Protein AF-A0A1F3KEZ5-F1 (afdb_monomer)

Foldseek 3Di:
DDPPPDPPPDPPPPPPPPLADPVLVVQLVVLVVQLVVLVVQQPDDDDPDPVDGTCCNVDCSNPPVSVVSNVVSVVSNVCSSPDDDPPPD

Mean predicted aligned error: 11.4 Å

Nearest PDB structures (foldseek):
  7m76-assembly1_L  TM=3.621E-01  e=7.590E+00  Thermosynechococcus vestitus BP-1

Radius of gyration: 25.39 Å; Cα contacts (8 Å, |Δi|>4): 60; chains: 1; bounding box: 50×38×79 Å

Structure (mmCIF, N/CA/C/O backbone):
data_AF-A0A1F3KEZ5-F1
#
_entry.id   AF-A0A1F3KEZ5-F1
#
loop_
_atom_site.group_PDB
_atom_site.id
_atom_site.type_symbol
_atom_site.label_atom_id
_atom_site.label_alt_id
_atom_site.label_comp_id
_atom_site.label_asym_id
_atom_site.label_entity_id
_atom_site.label_seq_id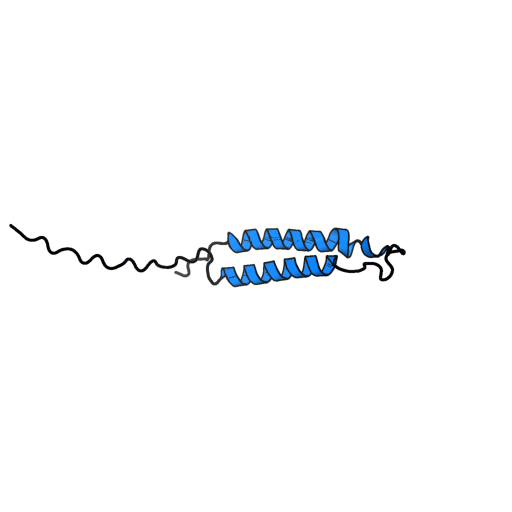
_atom_site.pdbx_PDB_ins_code
_atom_site.Cartn_x
_atom_site.Cartn_y
_atom_site.Cartn_z
_atom_site.occupancy
_atom_site.B_iso_or_equiv
_atom_site.auth_seq_id
_atom_site.auth_comp_id
_atom_site.auth_asym_id
_atom_site.auth_atom_id
_atom_site.pdbx_PDB_model_num
ATOM 1 N N . MET A 1 1 ? -32.336 -29.977 54.714 1.00 49.75 1 MET A N 1
ATOM 2 C CA . MET A 1 1 ? -31.857 -30.485 53.408 1.00 49.75 1 MET A CA 1
ATOM 3 C C . MET A 1 1 ? -32.524 -29.626 52.358 1.00 49.75 1 MET A C 1
ATOM 5 O O . MET A 1 1 ? -33.531 -30.007 51.781 1.00 49.75 1 MET A O 1
ATOM 9 N N . ASP A 1 2 ? -32.004 -28.415 52.203 1.00 53.62 2 ASP A N 1
ATOM 10 C CA . ASP A 1 2 ? -32.535 -27.428 51.276 1.00 53.62 2 ASP A CA 1
ATOM 11 C C . ASP A 1 2 ? -31.808 -27.627 49.958 1.00 53.62 2 ASP A C 1
ATOM 13 O O . ASP A 1 2 ? -30.646 -27.250 49.798 1.00 53.62 2 AS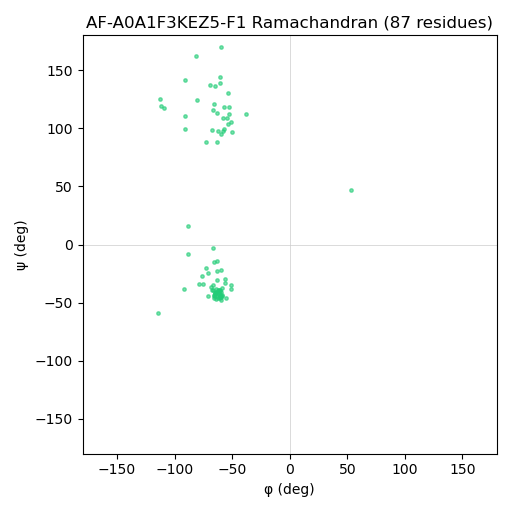P A O 1
ATOM 17 N N . LEU A 1 3 ? -32.487 -28.329 49.052 1.00 60.03 3 LEU A N 1
ATOM 18 C CA . LEU A 1 3 ? -32.063 -28.518 47.675 1.00 60.03 3 LEU A CA 1
ATOM 19 C C . LEU A 1 3 ? -31.966 -27.133 47.035 1.00 60.03 3 LEU A C 1
ATOM 21 O O . LEU A 1 3 ? -32.952 -26.539 46.594 1.00 60.03 3 LEU A O 1
ATOM 25 N N . LYS A 1 4 ? -30.746 -26.599 47.061 1.00 56.97 4 LYS A N 1
ATOM 26 C CA . LYS A 1 4 ? -30.319 -25.420 46.328 1.00 56.97 4 LYS A CA 1
ATOM 27 C C . LYS A 1 4 ? -30.601 -25.706 44.862 1.00 56.97 4 LYS A C 1
ATOM 29 O O . LYS A 1 4 ? -29.841 -26.428 44.238 1.00 56.97 4 LYS A O 1
ATOM 34 N N . LYS A 1 5 ? -31.730 -25.177 44.375 1.00 56.16 5 LYS A N 1
ATOM 35 C CA . LYS A 1 5 ? -32.126 -25.164 42.966 1.00 56.16 5 LYS A CA 1
ATOM 36 C C . LYS A 1 5 ? -30.887 -24.916 42.128 1.00 56.16 5 LYS A C 1
ATOM 38 O O . LYS A 1 5 ? -30.287 -23.842 42.214 1.00 56.16 5 LYS A O 1
ATOM 43 N N . ASP A 1 6 ? -30.515 -25.940 41.379 1.00 55.38 6 ASP A N 1
ATOM 44 C CA . ASP A 1 6 ? -29.388 -25.918 40.477 1.00 55.38 6 ASP A CA 1
ATOM 45 C C . ASP A 1 6 ? -29.643 -24.779 39.501 1.00 55.38 6 ASP A C 1
ATOM 47 O O . ASP A 1 6 ? -30.591 -24.793 38.713 1.00 55.38 6 ASP A O 1
ATOM 51 N N . ALA A 1 7 ? -28.852 -23.722 39.662 1.00 61.81 7 ALA A N 1
ATOM 52 C CA . ALA A 1 7 ? -28.857 -22.586 38.775 1.00 61.81 7 ALA A CA 1
ATOM 53 C C . ALA A 1 7 ? -28.632 -23.129 37.364 1.00 61.81 7 ALA A C 1
ATOM 55 O O . ALA A 1 7 ? -27.541 -23.604 37.045 1.00 61.81 7 ALA A O 1
ATOM 56 N N . VAL A 1 8 ? -29.685 -23.093 36.546 1.00 62.09 8 VAL A N 1
ATOM 57 C CA . VAL A 1 8 ? -29.605 -23.322 35.108 1.00 62.09 8 VAL A CA 1
ATOM 58 C C . VAL A 1 8 ? -28.627 -22.281 34.588 1.00 62.09 8 VAL A C 1
ATOM 60 O O . VAL A 1 8 ? -28.955 -21.103 34.449 1.00 62.09 8 VAL A O 1
ATOM 63 N N . ARG A 1 9 ? -27.380 -22.709 34.411 1.00 62.97 9 ARG A N 1
ATOM 64 C CA . ARG A 1 9 ? -26.302 -21.909 33.857 1.00 62.97 9 ARG A CA 1
ATOM 65 C C . ARG A 1 9 ? -26.693 -21.694 32.400 1.00 62.97 9 ARG A C 1
ATOM 67 O O . ARG A 1 9 ? -26.592 -22.619 31.598 1.00 62.97 9 ARG A O 1
ATOM 74 N N . GLN A 1 10 ? -27.271 -20.529 32.101 1.00 64.94 10 GLN A N 1
ATOM 75 C CA . GLN A 1 10 ? -27.534 -20.137 30.720 1.00 64.94 10 GLN A CA 1
ATOM 76 C C . GLN A 1 10 ? -26.197 -20.252 29.982 1.00 64.94 10 GLN A C 1
ATOM 78 O O . GLN A 1 10 ? -25.189 -19.810 30.541 1.00 64.94 10 GLN A O 1
ATOM 83 N N . PRO A 1 11 ? -26.143 -20.918 28.815 1.00 58.59 11 PRO A N 1
ATOM 84 C CA . PRO A 1 11 ? -24.925 -20.914 28.028 1.00 58.59 11 PRO A CA 1
ATOM 85 C C . PRO A 1 11 ? -24.616 -19.446 27.762 1.00 58.59 11 PRO A C 1
ATOM 87 O O . PRO A 1 11 ? -25.463 -18.751 27.200 1.00 58.59 11 PRO A O 1
ATOM 90 N N . ASP A 1 12 ? -23.467 -18.971 28.247 1.00 62.84 12 ASP A N 1
ATOM 91 C CA . ASP A 1 12 ? -22.929 -17.680 27.846 1.00 62.84 12 ASP A CA 1
ATOM 92 C C . ASP A 1 12 ? -22.942 -17.710 26.319 1.00 62.84 12 ASP A C 1
ATOM 94 O O . ASP A 1 12 ? -22.205 -18.470 25.688 1.00 62.84 12 ASP A O 1
ATOM 98 N N . THR A 1 13 ? -23.887 -16.993 25.710 1.00 61.53 13 THR A N 1
ATOM 99 C CA . THR A 1 13 ? -23.824 -16.700 24.290 1.00 61.53 13 THR A CA 1
ATOM 100 C C . THR A 1 13 ? -22.558 -15.892 24.162 1.00 61.53 13 THR A C 1
ATOM 102 O O . THR A 1 13 ? -22.560 -14.716 24.520 1.00 61.53 13 THR A O 1
ATOM 105 N N . ASP A 1 14 ? -21.475 -16.564 23.775 1.00 59.47 14 ASP A N 1
ATOM 106 C CA . ASP A 1 14 ? -20.208 -15.949 23.436 1.00 59.47 14 ASP A CA 1
ATOM 107 C C . ASP A 1 14 ? -20.532 -14.842 22.439 1.00 59.47 14 ASP A C 1
ATOM 109 O O . ASP A 1 14 ? -20.736 -15.089 21.247 1.00 59.47 14 ASP A O 1
ATOM 113 N N . ASP A 1 15 ? -20.660 -13.615 22.946 1.00 63.56 15 ASP A N 1
ATOM 114 C CA . ASP A 1 15 ? -20.672 -12.422 22.131 1.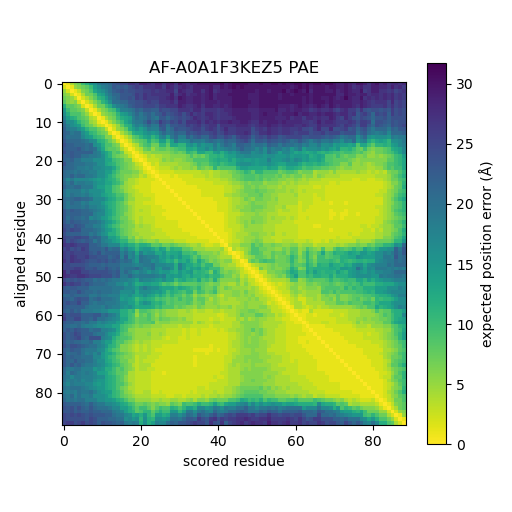00 63.56 15 ASP A CA 1
ATOM 115 C C . ASP A 1 15 ? -19.393 -12.537 21.321 1.00 63.56 15 ASP A C 1
ATOM 117 O O . ASP A 1 15 ? -18.298 -12.377 21.867 1.00 63.56 15 ASP A O 1
ATOM 121 N N . ILE A 1 16 ? -19.512 -12.901 20.043 1.00 65.50 16 ILE A N 1
ATOM 122 C CA . ILE A 1 16 ? -18.384 -12.943 19.123 1.00 65.50 16 ILE A CA 1
ATOM 123 C C . ILE A 1 16 ? -17.907 -11.496 19.035 1.00 65.50 16 ILE A C 1
ATOM 125 O O . ILE A 1 16 ? -18.384 -10.696 18.227 1.00 65.50 16 ILE A O 1
ATOM 129 N N . ARG A 1 17 ? -17.004 -11.123 19.944 1.00 66.88 17 ARG A N 1
ATOM 130 C CA . ARG A 1 17 ? -16.382 -9.811 19.991 1.00 66.88 17 ARG A CA 1
ATOM 131 C C . ARG A 1 17 ? -15.423 -9.792 18.824 1.00 66.88 17 ARG A C 1
ATOM 133 O O . ARG A 1 17 ? -14.270 -10.197 18.938 1.00 66.88 17 ARG A O 1
ATOM 140 N N . PHE A 1 18 ? -15.937 -9.381 17.670 1.00 70.06 18 PHE A N 1
ATOM 141 C CA . PHE A 1 18 ? -15.117 -9.149 16.497 1.00 70.06 18 PHE A CA 1
ATOM 142 C C . PHE A 1 18 ? -13.980 -8.210 16.897 1.00 70.06 18 PHE A C 1
ATOM 144 O O . PHE A 1 18 ? -14.215 -7.074 17.305 1.00 70.06 18 PHE A O 1
ATOM 151 N N . ALA A 1 19 ? -12.745 -8.703 16.780 1.00 74.19 19 ALA A N 1
ATOM 152 C CA . ALA A 1 19 ? -11.548 -7.927 17.091 1.00 74.19 19 ALA A CA 1
ATOM 153 C C . ALA A 1 19 ? -11.440 -6.665 16.215 1.00 74.19 19 ALA A C 1
ATOM 155 O O . ALA A 1 19 ? -10.779 -5.701 16.591 1.00 74.19 19 ALA A O 1
ATOM 156 N N . ILE A 1 20 ? -12.116 -6.672 15.061 1.00 77.56 20 ILE A N 1
ATOM 157 C CA . ILE A 1 20 ? -12.144 -5.576 14.101 1.00 77.56 20 ILE A CA 1
ATOM 158 C C . ILE A 1 20 ? -13.555 -4.970 14.074 1.00 77.56 20 ILE A C 1
ATOM 160 O O . ILE A 1 20 ? -14.517 -5.655 13.710 1.00 77.56 20 ILE A O 1
ATOM 164 N N . PRO A 1 21 ? -13.700 -3.678 14.402 1.00 77.56 21 PRO A N 1
ATOM 165 C CA . PRO A 1 21 ? -14.964 -2.967 14.263 1.00 77.56 21 PRO A CA 1
ATOM 166 C C . PRO A 1 21 ? -15.425 -2.944 12.802 1.00 77.56 21 PRO A C 1
ATOM 168 O O . PRO A 1 21 ? -14.620 -2.755 11.888 1.00 77.56 21 PRO A O 1
ATOM 171 N N . ARG A 1 22 ? -16.739 -3.037 12.562 1.00 78.19 22 ARG A N 1
ATOM 172 C CA . ARG A 1 22 ? -17.310 -2.984 11.197 1.00 78.19 22 ARG A CA 1
ATOM 173 C C . ARG A 1 22 ? -16.925 -1.719 10.425 1.00 78.19 22 ARG A C 1
ATOM 175 O O . ARG A 1 22 ? -16.828 -1.739 9.202 1.00 78.19 22 ARG A O 1
ATOM 182 N N . GLU A 1 23 ? -16.707 -0.621 11.137 1.00 80.38 23 GLU A N 1
ATOM 183 C CA . GLU A 1 23 ? -16.296 0.667 10.574 1.00 80.38 23 GLU A CA 1
ATOM 184 C C . GLU A 1 23 ? -14.865 0.620 10.024 1.00 80.38 23 GLU A C 1
ATOM 186 O O . GLU A 1 23 ? -14.585 1.183 8.966 1.00 80.38 23 GLU A O 1
ATOM 191 N N . ASN A 1 24 ? -13.981 -0.119 10.694 1.00 85.00 24 ASN A N 1
ATOM 192 C CA . ASN A 1 24 ? -12.574 -0.256 10.333 1.00 85.00 24 ASN A CA 1
ATOM 193 C C . ASN A 1 24 ? -12.343 -1.182 9.146 1.00 85.00 24 ASN A C 1
ATOM 195 O O . ASN A 1 24 ? -11.396 -0.985 8.388 1.00 85.00 24 ASN A O 1
ATOM 199 N N . TYR A 1 25 ? -13.244 -2.140 8.939 1.00 88.50 25 TYR A N 1
ATOM 200 C CA . TYR A 1 25 ? -13.166 -3.076 7.823 1.00 88.50 25 TYR A CA 1
ATOM 201 C C . TYR A 1 25 ? -13.112 -2.375 6.455 1.00 88.50 25 TYR A C 1
ATOM 203 O O . TYR A 1 25 ? -12.416 -2.827 5.550 1.00 88.50 25 TYR A O 1
ATOM 211 N N . LYS A 1 26 ? -13.776 -1.218 6.311 1.00 89.81 26 LYS A N 1
ATOM 212 C CA . LYS A 1 26 ? -13.708 -0.413 5.080 1.00 89.81 26 LYS A CA 1
ATOM 213 C C . LYS A 1 26 ? -12.304 0.135 4.820 1.00 89.81 26 LYS A C 1
ATOM 215 O O . LYS A 1 26 ? -11.857 0.116 3.680 1.00 89.81 26 LYS A O 1
ATOM 220 N N . PHE A 1 27 ? -11.618 0.612 5.861 1.00 91.62 27 PHE A N 1
ATOM 221 C CA . PHE A 1 27 ? -10.250 1.118 5.731 1.00 91.62 27 PHE A CA 1
ATOM 222 C C . PHE A 1 27 ? -9.278 -0.011 5.381 1.00 91.62 27 PHE A C 1
ATOM 224 O O . PHE A 1 27 ? -8.450 0.177 4.501 1.00 91.62 27 PHE A O 1
ATOM 231 N N . ILE A 1 28 ? -9.453 -1.195 5.970 1.00 92.50 28 ILE A N 1
ATOM 232 C CA . ILE A 1 28 ? -8.667 -2.391 5.628 1.00 92.50 28 ILE A CA 1
ATO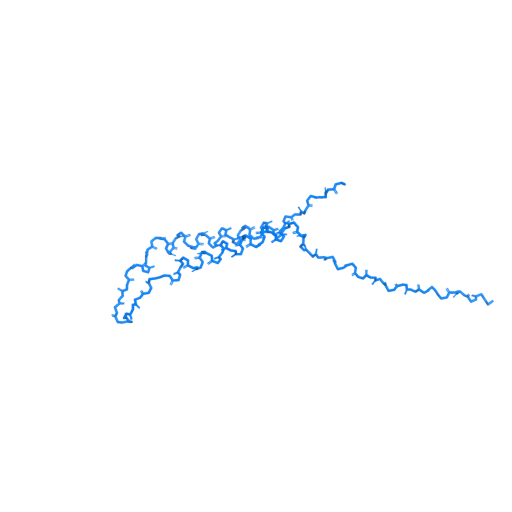M 233 C C . ILE A 1 28 ? -8.874 -2.783 4.156 1.00 92.50 28 ILE A C 1
ATOM 235 O O . ILE A 1 28 ? -7.929 -3.004 3.417 1.00 92.50 28 ILE A O 1
ATOM 239 N N . ILE A 1 29 ? -10.104 -2.805 3.637 1.00 94.44 29 ILE A N 1
ATOM 240 C CA . ILE A 1 29 ? -10.292 -3.125 2.206 1.00 94.44 29 ILE A CA 1
ATOM 241 C C . ILE A 1 29 ? -9.547 -2.128 1.304 1.00 94.44 29 ILE A C 1
ATOM 243 O O . ILE A 1 29 ? -8.932 -2.521 0.312 1.00 94.44 29 ILE A O 1
ATOM 247 N N . ILE A 1 30 ? -9.585 -0.840 1.649 1.00 94.50 30 ILE A N 1
ATOM 248 C CA . ILE A 1 30 ? -8.896 0.204 0.884 1.00 94.50 30 ILE A CA 1
ATOM 249 C C . ILE A 1 30 ? -7.374 0.009 0.935 1.00 94.50 30 ILE A C 1
ATOM 251 O O . ILE A 1 30 ? -6.716 0.136 -0.099 1.00 94.50 30 ILE A O 1
ATOM 255 N N . GLY A 1 31 ? -6.814 -0.317 2.102 1.00 94.31 31 GLY A N 1
ATOM 256 C CA . GLY A 1 31 ? -5.380 -0.561 2.258 1.00 94.31 31 GLY A CA 1
ATOM 257 C C . GLY A 1 31 ? -4.910 -1.783 1.471 1.00 94.31 31 GLY A C 1
ATOM 258 O O . GLY A 1 31 ? -3.943 -1.686 0.713 1.00 94.31 31 GLY A O 1
ATOM 259 N N . VAL A 1 32 ? -5.654 -2.889 1.530 1.00 96.00 32 VAL A N 1
ATOM 260 C CA . VAL A 1 32 ? -5.383 -4.097 0.740 1.00 96.00 32 VAL A CA 1
ATOM 261 C C . VAL A 1 32 ? -5.401 -3.796 -0.759 1.00 96.00 32 VAL A C 1
ATOM 263 O O . VAL A 1 32 ? -4.500 -4.232 -1.476 1.00 96.00 32 VAL A O 1
ATOM 266 N N . ILE A 1 33 ? -6.377 -3.021 -1.248 1.00 96.69 33 ILE A N 1
ATOM 267 C CA . ILE A 1 33 ? -6.425 -2.613 -2.661 1.00 96.69 33 ILE A CA 1
ATOM 268 C C . ILE A 1 33 ? -5.195 -1.770 -3.021 1.00 96.69 33 ILE A C 1
ATOM 270 O O . ILE A 1 33 ? -4.592 -1.997 -4.068 1.00 96.69 33 ILE A O 1
ATOM 274 N N . ALA A 1 34 ? -4.782 -0.832 -2.164 1.00 95.50 34 ALA A N 1
ATOM 275 C CA . ALA A 1 34 ? -3.588 -0.022 -2.404 1.00 95.50 34 ALA A CA 1
ATOM 276 C C . ALA A 1 34 ? -2.310 -0.879 -2.486 1.00 95.50 34 ALA A C 1
ATOM 278 O O . ALA A 1 34 ? -1.488 -0.678 -3.382 1.00 95.50 34 ALA A O 1
ATOM 279 N N . ILE A 1 35 ? -2.170 -1.875 -1.605 1.00 95.94 35 ILE A N 1
ATOM 280 C CA . ILE A 1 35 ? -1.054 -2.829 -1.632 1.00 95.94 35 ILE A CA 1
ATOM 281 C C . ILE A 1 35 ? -1.086 -3.660 -2.920 1.00 95.94 35 ILE A C 1
ATOM 283 O O . ILE A 1 35 ? -0.066 -3.787 -3.598 1.00 95.94 35 ILE A O 1
ATOM 287 N N . ALA A 1 36 ? -2.256 -4.184 -3.294 1.00 96.19 36 ALA A N 1
ATOM 288 C CA . ALA A 1 36 ? -2.429 -4.950 -4.524 1.00 96.19 36 ALA A CA 1
ATOM 289 C C . ALA A 1 36 ? -2.047 -4.124 -5.761 1.00 96.19 36 ALA A C 1
ATOM 291 O O . ALA A 1 36 ? -1.312 -4.608 -6.619 1.00 96.19 36 ALA A O 1
ATOM 292 N N . LEU A 1 37 ? -2.463 -2.855 -5.826 1.00 94.25 37 LEU A N 1
ATOM 293 C CA . LEU A 1 37 ? -2.069 -1.934 -6.896 1.00 94.25 37 LEU A CA 1
ATOM 294 C C . LEU A 1 37 ? -0.552 -1.709 -6.936 1.00 94.25 37 LEU A C 1
ATOM 296 O O . LEU A 1 37 ? 0.030 -1.666 -8.019 1.00 94.25 37 LEU A O 1
ATOM 300 N N . GLY A 1 38 ? 0.102 -1.613 -5.776 1.00 92.94 38 GLY A N 1
ATOM 301 C CA . GLY A 1 38 ? 1.558 -1.534 -5.685 1.00 92.94 38 GLY A CA 1
ATOM 302 C C . GLY A 1 38 ? 2.254 -2.761 -6.278 1.00 92.94 38 GLY A C 1
ATOM 303 O O . GLY A 1 38 ? 3.175 -2.611 -7.079 1.00 92.94 38 GLY A O 1
ATOM 304 N N . PHE A 1 39 ? 1.775 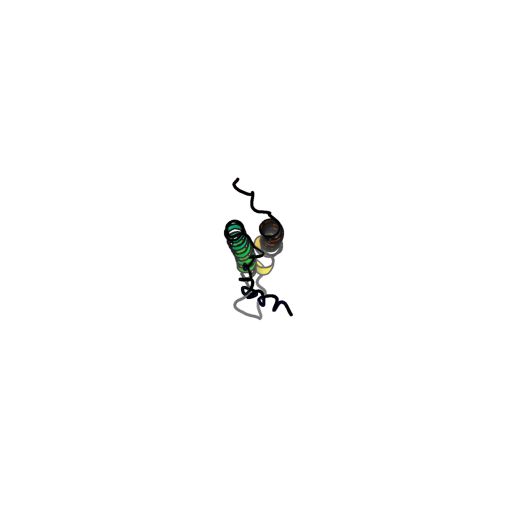-3.969 -5.979 1.00 93.06 39 PHE A N 1
ATOM 305 C CA . PHE A 1 39 ? 2.311 -5.193 -6.585 1.00 93.06 39 PHE A CA 1
ATOM 306 C C . PHE A 1 39 ? 2.023 -5.293 -8.088 1.00 93.06 39 PHE A C 1
ATOM 308 O O . PHE A 1 39 ? 2.905 -5.677 -8.856 1.00 93.06 39 PHE A O 1
ATOM 315 N N . VAL A 1 40 ? 0.833 -4.887 -8.537 1.00 92.12 40 VAL A N 1
ATOM 316 C CA . VAL A 1 40 ? 0.492 -4.839 -9.970 1.00 92.12 40 VAL A CA 1
ATOM 317 C C . VAL A 1 40 ? 1.420 -3.884 -10.723 1.00 92.12 40 VAL A C 1
ATOM 319 O O . VAL A 1 40 ? 1.879 -4.205 -11.817 1.00 92.12 40 VAL A O 1
ATOM 322 N N . LEU A 1 41 ? 1.763 -2.737 -10.130 1.00 89.38 41 LEU A N 1
ATOM 323 C CA . LEU A 1 41 ? 2.728 -1.804 -10.714 1.00 89.38 41 LEU A CA 1
ATOM 324 C C . LEU A 1 41 ? 4.134 -2.416 -10.856 1.00 89.38 41 LEU A C 1
ATOM 326 O O . LEU A 1 41 ? 4.835 -2.049 -11.801 1.00 89.38 41 LEU A O 1
ATOM 330 N N . MET A 1 42 ? 4.536 -3.341 -9.973 1.00 88.56 42 MET A N 1
ATOM 331 C CA . MET A 1 42 ? 5.825 -4.050 -10.057 1.00 88.56 42 MET A CA 1
ATOM 332 C C . MET A 1 42 ? 5.852 -5.135 -11.134 1.00 88.56 42 MET A C 1
ATOM 334 O O . MET A 1 42 ? 6.892 -5.326 -11.752 1.00 88.56 42 MET A O 1
ATOM 338 N N . ALA A 1 43 ? 4.732 -5.821 -11.380 1.00 83.31 43 ALA A N 1
ATOM 339 C CA . ALA A 1 43 ? 4.656 -6.998 -12.256 1.00 83.31 43 ALA A CA 1
ATOM 340 C C . ALA A 1 43 ? 4.928 -6.721 -13.754 1.00 83.31 43 ALA A C 1
ATOM 342 O O . ALA A 1 43 ? 4.924 -7.639 -14.569 1.00 83.31 43 ALA A O 1
ATOM 343 N N . GLY A 1 44 ? 5.139 -5.462 -14.144 1.00 79.06 44 GLY A N 1
ATOM 344 C CA . GLY A 1 44 ? 5.341 -5.074 -15.536 1.00 79.06 44 GLY A CA 1
ATOM 345 C C . GLY A 1 44 ? 6.762 -5.278 -16.071 1.00 79.06 44 GLY A C 1
ATOM 346 O O . GLY A 1 44 ? 7.738 -5.309 -15.323 1.00 79.06 44 GLY A O 1
ATOM 347 N N . GLY A 1 45 ? 6.838 -5.283 -17.410 1.00 74.12 45 GLY A N 1
ATOM 348 C CA . GLY A 1 45 ? 8.015 -5.157 -18.284 1.00 74.12 45 GLY A CA 1
ATOM 349 C C . GLY A 1 45 ? 9.156 -6.118 -18.027 1.00 74.12 45 GLY A C 1
ATOM 350 O O . GLY A 1 45 ? 10.309 -5.706 -18.047 1.00 74.12 45 GLY A O 1
ATOM 351 N N . GLY A 1 46 ? 8.801 -7.392 -17.882 1.00 73.94 46 GLY A N 1
ATOM 352 C CA . GLY A 1 46 ? 9.660 -8.465 -18.363 1.00 73.94 46 GLY A CA 1
ATOM 353 C C . GLY A 1 46 ? 9.906 -8.358 -19.875 1.00 73.94 46 GLY A C 1
ATOM 354 O O . GLY A 1 46 ? 9.301 -7.539 -20.572 1.00 73.94 46 GLY A O 1
ATOM 355 N N . SER A 1 47 ? 10.843 -9.161 -20.365 1.00 74.75 47 SER A N 1
ATOM 356 C CA . SER A 1 47 ? 11.087 -9.331 -21.797 1.00 74.75 47 SER A CA 1
ATOM 357 C C . SER A 1 47 ? 10.242 -10.486 -22.331 1.00 74.75 47 SER A C 1
ATOM 359 O O . SER A 1 47 ? 10.120 -11.503 -21.648 1.00 74.75 47 SER A O 1
ATOM 361 N N . ASP A 1 48 ? 9.702 -10.345 -23.541 1.00 78.69 48 ASP A N 1
ATOM 362 C CA . ASP A 1 48 ? 9.009 -11.436 -24.241 1.00 78.69 48 ASP A CA 1
ATOM 363 C C . ASP A 1 48 ? 9.991 -12.524 -24.717 1.00 78.69 48 ASP A C 1
ATOM 365 O O . ASP A 1 48 ? 9.611 -13.685 -24.863 1.00 78.69 48 ASP A O 1
ATOM 369 N N . ASP A 1 49 ? 11.266 -12.162 -24.915 1.00 83.88 49 ASP A N 1
ATOM 370 C CA . ASP A 1 49 ? 12.356 -13.090 -25.222 1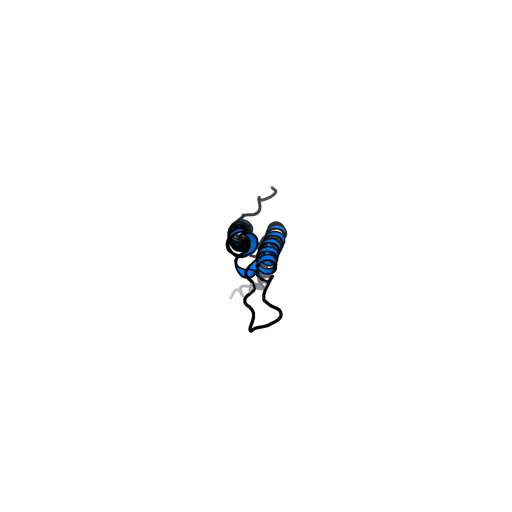.00 83.88 49 ASP A CA 1
ATOM 371 C C . ASP A 1 49 ? 13.300 -13.204 -24.009 1.00 83.88 49 ASP A C 1
ATOM 373 O O . ASP A 1 49 ? 13.929 -12.207 -23.632 1.00 83.88 49 ASP A O 1
ATOM 377 N N . PRO A 1 50 ? 13.445 -14.393 -23.392 1.00 79.44 50 PRO A N 1
ATOM 378 C CA . PRO A 1 50 ? 14.312 -14.597 -22.231 1.00 79.44 50 PRO A CA 1
ATOM 379 C C . PRO A 1 50 ? 15.804 -14.358 -22.518 1.00 79.44 50 PRO A C 1
ATOM 381 O O . PRO A 1 50 ? 16.582 -14.218 -21.576 1.00 79.44 50 PRO A O 1
ATOM 384 N N . ASN A 1 51 ? 16.216 -14.290 -23.789 1.00 85.06 51 ASN A N 1
ATOM 385 C CA . ASN A 1 51 ? 17.595 -13.993 -24.187 1.00 85.06 51 ASN A CA 1
ATOM 386 C C . ASN A 1 51 ? 17.865 -12.488 -24.344 1.00 85.06 51 ASN A C 1
ATOM 388 O O . ASN A 1 51 ? 19.015 -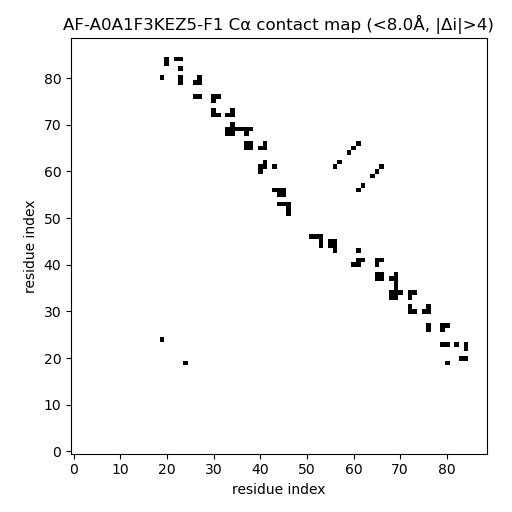12.084 -24.523 1.00 85.06 51 ASN A O 1
ATOM 392 N N . VAL A 1 52 ? 16.825 -11.651 -24.279 1.00 80.88 52 VAL A N 1
ATOM 393 C CA . VAL A 1 52 ? 16.924 -10.196 -24.414 1.00 80.88 52 VAL A CA 1
ATOM 394 C C . VAL A 1 52 ? 16.573 -9.548 -23.081 1.00 80.88 52 VAL A C 1
ATOM 396 O O . VAL A 1 52 ? 15.516 -9.786 -22.506 1.00 80.88 52 VAL A O 1
ATOM 399 N N . PHE A 1 53 ? 17.465 -8.706 -22.568 1.00 79.56 53 PHE A N 1
ATOM 400 C CA . PHE A 1 53 ? 17.203 -7.954 -21.347 1.00 79.56 53 PHE A CA 1
ATOM 401 C C . PHE A 1 53 ? 16.343 -6.716 -21.650 1.00 79.56 53 PHE A C 1
ATOM 403 O O . PHE A 1 53 ? 16.743 -5.877 -22.457 1.00 79.56 53 PHE A O 1
ATOM 410 N N . ASN A 1 54 ? 15.192 -6.571 -20.980 1.00 78.19 54 ASN A N 1
ATOM 411 C CA . ASN A 1 54 ? 14.351 -5.375 -21.088 1.00 78.19 54 ASN A CA 1
ATOM 412 C C . ASN A 1 54 ? 14.739 -4.337 -20.008 1.00 78.19 54 ASN A C 1
ATOM 414 O O . ASN A 1 54 ? 14.466 -4.557 -18.825 1.00 78.19 54 ASN A O 1
ATOM 418 N N . PRO A 1 55 ? 15.335 -3.183 -20.367 1.00 79.81 55 PRO A N 1
ATOM 419 C CA . PRO A 1 55 ? 15.734 -2.161 -19.397 1.00 79.81 55 PRO A CA 1
ATOM 420 C C . PRO A 1 55 ? 14.557 -1.498 -18.668 1.00 79.81 55 PRO A C 1
ATOM 422 O O . PRO A 1 55 ? 14.762 -0.892 -17.616 1.00 79.81 55 PRO A O 1
ATOM 425 N N . GLU A 1 56 ? 13.319 -1.642 -19.150 1.00 79.56 56 GLU A N 1
ATOM 426 C CA . GLU A 1 56 ? 12.134 -1.114 -18.467 1.00 79.56 56 GLU A CA 1
ATOM 427 C C . GLU A 1 56 ? 11.884 -1.739 -17.088 1.00 79.56 56 GLU A C 1
ATOM 429 O O . GLU A 1 56 ? 11.239 -1.107 -16.238 1.00 79.56 56 GLU A O 1
ATOM 434 N N . VAL A 1 57 ? 12.416 -2.946 -16.837 1.00 78.94 57 VAL A N 1
ATOM 435 C CA . VAL A 1 57 ? 12.437 -3.570 -15.501 1.00 78.94 57 VAL A CA 1
ATOM 436 C C . VAL A 1 57 ? 13.015 -2.599 -14.472 1.00 78.94 57 VAL A C 1
ATOM 438 O O . VAL A 1 57 ? 12.487 -2.491 -13.366 1.00 78.94 57 VAL A O 1
ATOM 441 N N . PHE A 1 58 ? 14.039 -1.830 -14.854 1.00 82.06 58 PHE A N 1
ATOM 442 C CA . PHE A 1 58 ? 14.701 -0.875 -13.973 1.00 82.06 58 PHE A CA 1
ATOM 443 C C . PHE A 1 58 ? 14.075 0.526 -13.965 1.00 82.06 58 PHE A C 1
ATOM 445 O O . PHE A 1 58 ? 14.685 1.490 -13.499 1.00 82.06 58 PHE A O 1
ATOM 452 N N . SER A 1 59 ? 12.847 0.675 -14.461 1.00 85.50 59 SER A N 1
ATOM 453 C CA . SER A 1 59 ? 12.163 1.965 -14.402 1.00 85.50 59 SER A CA 1
ATOM 454 C C . SER A 1 59 ? 11.975 2.436 -12.954 1.00 85.50 59 SER A C 1
ATOM 456 O O . SER A 1 59 ? 11.574 1.677 -12.067 1.00 85.50 59 SER A O 1
ATOM 458 N N . PHE A 1 60 ? 12.186 3.735 -12.721 1.00 87.12 60 PHE A N 1
ATOM 459 C CA . PHE A 1 60 ? 11.970 4.379 -11.417 1.00 87.12 60 PHE A CA 1
ATOM 460 C C . PHE A 1 60 ? 10.578 4.079 -10.835 1.00 87.12 60 PHE A C 1
ATOM 462 O O . PHE A 1 60 ? 10.406 3.886 -9.630 1.00 87.12 60 PHE A O 1
ATOM 469 N N . ARG A 1 61 ? 9.568 3.966 -11.709 1.00 89.06 61 ARG A N 1
ATOM 470 C CA . ARG A 1 61 ? 8.201 3.606 -11.319 1.00 89.06 61 ARG A CA 1
ATOM 471 C C . ARG A 1 61 ? 8.129 2.247 -10.617 1.00 89.06 61 ARG A C 1
ATOM 473 O O . ARG A 1 61 ? 7.350 2.105 -9.683 1.00 89.06 61 ARG A O 1
ATOM 480 N N . ARG A 1 62 ? 8.919 1.264 -11.049 1.00 88.75 62 ARG A N 1
ATOM 481 C CA . ARG A 1 62 ? 8.867 -0.113 -10.538 1.00 88.75 62 ARG A CA 1
ATOM 482 C C . ARG A 1 62 ? 9.816 -0.359 -9.380 1.00 88.75 62 ARG A C 1
ATOM 484 O O . ARG A 1 62 ? 9.428 -1.051 -8.452 1.00 88.75 62 ARG A O 1
ATOM 491 N N . ILE A 1 63 ? 11.018 0.217 -9.406 1.00 89.88 63 ILE A N 1
ATOM 492 C CA . ILE A 1 63 ? 11.983 0.045 -8.308 1.00 89.88 63 ILE A CA 1
ATOM 493 C C . ILE A 1 63 ? 11.636 0.940 -7.116 1.00 89.88 63 ILE A C 1
ATOM 495 O O . ILE A 1 63 ? 11.872 0.565 -5.973 1.00 89.88 63 ILE A O 1
ATOM 499 N N . THR A 1 64 ? 11.096 2.137 -7.358 1.00 91.19 64 THR A N 1
ATOM 500 C CA . THR A 1 64 ? 10.932 3.142 -6.299 1.00 91.19 64 THR A CA 1
ATOM 501 C C . THR A 1 64 ? 9.470 3.421 -6.001 1.00 91.19 64 THR A C 1
ATOM 503 O O . THR A 1 64 ? 9.035 3.205 -4.874 1.00 91.19 64 THR A O 1
ATOM 506 N N . LEU A 1 65 ? 8.679 3.861 -6.987 1.00 91.94 65 LEU A N 1
ATOM 507 C CA . LEU A 1 65 ? 7.289 4.258 -6.714 1.00 91.94 65 LEU A CA 1
ATOM 508 C C . LEU A 1 65 ? 6.423 3.076 -6.266 1.00 91.94 65 LEU A C 1
ATOM 510 O O . LEU A 1 65 ? 5.662 3.211 -5.310 1.00 91.94 65 LEU A O 1
ATOM 514 N N . ALA A 1 66 ? 6.546 1.922 -6.922 1.00 93.44 66 ALA A N 1
ATOM 515 C CA . ALA A 1 66 ? 5.734 0.759 -6.591 1.00 93.44 66 ALA A CA 1
ATOM 516 C C . ALA A 1 66 ? 6.046 0.193 -5.185 1.00 93.44 66 ALA A C 1
ATOM 518 O O . ALA A 1 66 ? 5.097 0.010 -4.419 1.00 93.44 66 ALA A O 1
ATOM 519 N N . PRO A 1 67 ? 7.317 -0.001 -4.760 1.00 93.25 67 PRO A N 1
ATOM 520 C CA . PRO A 1 67 ? 7.618 -0.465 -3.404 1.00 93.25 67 PRO A CA 1
ATOM 521 C C . PRO A 1 67 ? 7.251 0.557 -2.337 1.00 93.25 67 PRO A C 1
ATOM 523 O O . PRO A 1 67 ? 6.754 0.177 -1.280 1.00 93.25 67 PRO A O 1
ATOM 526 N N . MET A 1 68 ? 7.408 1.851 -2.629 1.00 96.12 68 MET A N 1
ATOM 527 C CA . MET A 1 68 ? 6.946 2.916 -1.738 1.00 96.12 68 MET A CA 1
ATOM 528 C C . MET A 1 68 ? 5.427 2.880 -1.543 1.00 96.12 68 MET A C 1
ATOM 530 O O . MET A 1 68 ? 4.958 3.069 -0.422 1.00 96.12 68 MET A O 1
ATOM 534 N N . LEU A 1 69 ? 4.654 2.593 -2.598 1.00 95.38 69 LEU A N 1
ATOM 535 C CA . LEU A 1 69 ? 3.199 2.457 -2.504 1.00 95.38 69 LEU A CA 1
ATOM 536 C C . LEU A 1 69 ? 2.794 1.248 -1.653 1.00 95.38 69 LEU A C 1
ATOM 538 O O . LEU A 1 69 ? 1.931 1.376 -0.788 1.00 95.38 69 LEU A O 1
ATOM 542 N N . VAL A 1 70 ? 3.446 0.097 -1.851 1.00 96.31 70 VAL A N 1
ATOM 543 C CA . VAL A 1 70 ? 3.221 -1.103 -1.027 1.00 96.31 70 VAL A CA 1
ATOM 544 C C . VAL A 1 70 ? 3.552 -0.825 0.440 1.00 96.31 70 VAL A C 1
ATOM 546 O O . VAL A 1 70 ? 2.761 -1.144 1.325 1.00 96.31 70 VAL A O 1
ATOM 549 N N . PHE A 1 71 ? 4.688 -0.182 0.705 1.00 96.75 71 PHE A N 1
ATOM 550 C CA . PHE A 1 71 ? 5.112 0.168 2.058 1.00 96.75 71 PHE A CA 1
ATOM 551 C C . PHE A 1 71 ? 4.134 1.131 2.745 1.00 96.75 71 PHE A C 1
ATOM 553 O O . PHE A 1 71 ? 3.721 0.892 3.881 1.00 96.75 71 PHE A O 1
ATOM 560 N N . ALA A 1 72 ? 3.701 2.180 2.041 1.00 96.44 72 ALA A N 1
ATOM 561 C CA . ALA A 1 72 ? 2.676 3.095 2.533 1.00 96.44 72 ALA A CA 1
ATOM 562 C C . ALA A 1 72 ? 1.346 2.371 2.801 1.00 96.44 72 ALA A C 1
ATOM 564 O O . ALA A 1 72 ? 0.698 2.636 3.814 1.00 96.44 72 ALA A O 1
ATOM 565 N N . GLY A 1 73 ? 0.973 1.420 1.940 1.00 95.75 73 GLY A N 1
ATOM 566 C CA . GLY A 1 73 ? -0.189 0.556 2.127 1.00 95.75 73 GLY A CA 1
ATOM 567 C C . GLY A 1 73 ? -0.109 -0.269 3.413 1.00 95.75 73 GLY A C 1
ATOM 568 O O . GLY A 1 73 ? -1.063 -0.279 4.184 1.00 95.75 73 GLY A O 1
ATOM 569 N N . PHE A 1 74 ? 1.041 -0.881 3.712 1.00 96.62 74 PHE A N 1
ATOM 570 C CA . PHE A 1 74 ? 1.234 -1.618 4.967 1.00 96.62 74 PHE A CA 1
ATOM 571 C C . PHE A 1 74 ? 1.159 -0.723 6.208 1.00 96.62 74 PHE A C 1
ATOM 573 O O . PHE A 1 74 ? 0.532 -1.099 7.196 1.00 96.62 74 PHE A O 1
ATOM 580 N N . ILE A 1 75 ? 1.754 0.473 6.170 1.00 96.50 75 ILE A N 1
ATOM 581 C CA . ILE A 1 75 ? 1.632 1.442 7.273 1.00 96.50 75 ILE A CA 1
ATOM 582 C C . ILE A 1 75 ? 0.165 1.828 7.485 1.00 96.50 75 ILE A C 1
ATOM 584 O O . ILE A 1 75 ? -0.310 1.893 8.622 1.00 96.50 75 ILE A O 1
ATOM 588 N N . PHE A 1 76 ? -0.559 2.068 6.392 1.00 95.81 76 PHE A N 1
ATOM 589 C CA . PHE A 1 76 ? -1.973 2.404 6.437 1.00 95.81 76 PHE A CA 1
ATOM 590 C C . PHE A 1 76 ? -2.822 1.260 7.005 1.00 95.81 76 PHE A C 1
ATOM 592 O O . PHE A 1 76 ? -3.688 1.520 7.837 1.00 95.81 76 PHE A O 1
ATOM 599 N N . GLU A 1 77 ? -2.539 0.010 6.636 1.00 93.62 77 GLU A N 1
ATOM 600 C CA . GLU A 1 77 ? -3.187 -1.179 7.205 1.00 93.62 77 GLU A CA 1
ATOM 601 C C . GLU A 1 77 ? -2.973 -1.297 8.710 1.00 93.62 77 GLU A C 1
ATOM 603 O O . GLU A 1 77 ? -3.924 -1.465 9.473 1.00 93.62 77 GLU A O 1
ATOM 608 N N . ILE A 1 78 ? -1.725 -1.143 9.159 1.00 92.94 78 ILE A N 1
ATOM 609 C CA . ILE A 1 78 ? -1.387 -1.173 10.584 1.00 92.94 78 ILE A CA 1
ATOM 610 C C . ILE A 1 78 ? -2.220 -0.128 11.335 1.00 92.94 78 ILE A C 1
ATOM 612 O O . ILE A 1 78 ? -2.842 -0.434 12.354 1.00 92.94 78 ILE A O 1
ATOM 616 N N . TRP A 1 79 ? -2.300 1.093 10.804 1.00 92.12 79 TRP A N 1
ATOM 617 C CA . TRP A 1 79 ? -3.130 2.148 11.377 1.00 92.12 79 TRP A CA 1
ATOM 618 C C . TRP A 1 79 ? -4.631 1.827 11.332 1.00 92.12 79 TRP A C 1
ATOM 620 O O . TRP A 1 79 ? -5.333 2.063 12.316 1.00 92.12 79 TRP A O 1
ATOM 630 N N . ALA A 1 80 ? -5.132 1.273 10.228 1.00 90.56 80 ALA A N 1
ATOM 631 C CA . ALA A 1 80 ? -6.537 0.917 10.052 1.00 90.56 80 ALA A CA 1
ATOM 632 C C . ALA A 1 80 ? -6.980 -0.176 11.034 1.00 90.56 80 ALA A C 1
ATOM 634 O O . ALA A 1 80 ? -8.079 -0.093 11.584 1.00 90.56 80 ALA A O 1
ATOM 635 N N . ILE A 1 81 ? -6.119 -1.158 11.305 1.00 88.50 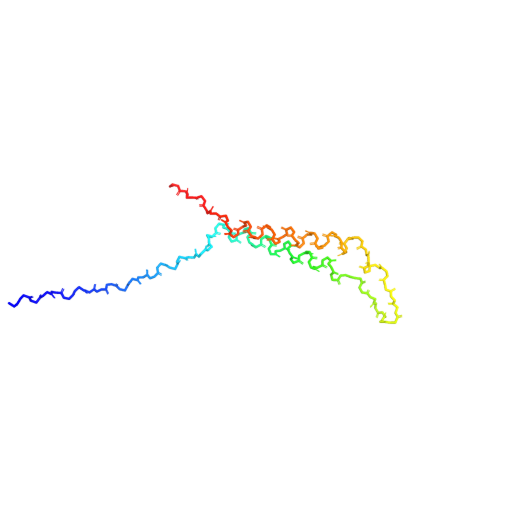81 ILE A N 1
ATOM 636 C CA . ILE A 1 81 ? -6.364 -2.226 12.282 1.00 88.50 81 ILE A CA 1
ATOM 637 C C . ILE A 1 81 ? -6.312 -1.675 13.712 1.00 88.50 81 ILE A C 1
ATOM 639 O O . ILE A 1 81 ? -7.182 -1.979 14.525 1.00 88.50 81 ILE A O 1
ATOM 643 N N . LEU A 1 82 ? -5.316 -0.839 14.025 1.00 88.00 82 LEU A N 1
ATOM 644 C CA . LEU A 1 82 ? -5.126 -0.275 15.369 1.00 88.00 82 LEU A CA 1
ATOM 645 C C . LEU A 1 82 ? -6.153 0.801 15.733 1.00 88.00 82 LEU A C 1
ATOM 647 O O . LEU A 1 82 ? -6.331 1.120 16.914 1.00 88.00 82 LEU A O 1
ATOM 651 N N . ARG A 1 83 ? -6.807 1.408 14.740 1.00 83.94 83 ARG A N 1
ATOM 652 C CA . ARG A 1 83 ? -7.752 2.495 14.966 1.00 83.94 83 ARG A CA 1
ATOM 653 C C . ARG A 1 83 ? -8.936 1.993 15.794 1.00 83.94 83 ARG A C 1
ATOM 655 O O . ARG A 1 83 ? -9.754 1.207 15.340 1.00 83.94 83 ARG A O 1
ATOM 662 N N . LYS A 1 84 ? -9.066 2.479 17.025 1.0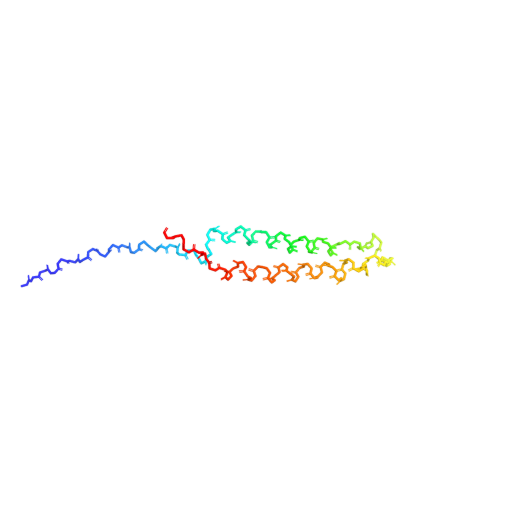0 76.75 84 LYS A N 1
ATOM 663 C CA . LYS A 1 84 ? -10.244 2.180 17.846 1.00 76.75 84 LYS A CA 1
ATOM 664 C C . LYS A 1 84 ? -11.469 2.895 17.257 1.00 76.75 84 LYS A C 1
ATOM 666 O O . LYS A 1 84 ? -11.344 4.062 16.865 1.00 76.75 84 LYS A O 1
ATOM 671 N N . PRO A 1 85 ? -12.636 2.235 17.185 1.00 68.69 85 PRO A N 1
ATOM 672 C CA . PRO A 1 85 ? -13.859 2.898 16.763 1.00 68.69 85 PRO A CA 1
ATOM 673 C C . PRO A 1 85 ? -14.193 3.950 17.825 1.00 68.69 85 PRO A C 1
ATOM 675 O O . PRO A 1 85 ? -14.057 3.691 19.024 1.00 68.69 85 PRO A O 1
ATOM 678 N N . LYS A 1 86 ? -14.583 5.160 17.411 1.00 61.72 86 LYS A N 1
ATOM 679 C CA . LYS A 1 86 ? -15.140 6.114 18.376 1.00 61.72 86 LYS A CA 1
ATOM 680 C C . LYS A 1 86 ? -16.452 5.506 18.849 1.00 61.72 86 LYS A C 1
ATOM 682 O O . LYS A 1 86 ? -17.321 5.255 18.019 1.00 61.72 86 LYS A O 1
ATOM 687 N N . SER A 1 87 ? -16.587 5.270 20.152 1.00 56.59 87 SER A N 1
ATOM 688 C CA . SER A 1 87 ? -17.895 5.013 20.742 1.00 56.59 87 SER A CA 1
ATOM 689 C C . SER A 1 87 ? -18.806 6.158 20.312 1.00 56.59 87 SER A C 1
ATOM 691 O O . SER A 1 87 ? -18.562 7.312 20.671 1.00 56.59 87 SER A O 1
ATOM 693 N N . LYS A 1 88 ? -19.799 5.863 19.473 1.00 56.06 88 LYS A N 1
ATOM 694 C CA . LYS A 1 88 ? -20.983 6.708 19.443 1.00 56.06 88 LYS A CA 1
ATOM 695 C C . LYS A 1 88 ? -21.634 6.485 20.803 1.00 56.06 88 LYS A C 1
ATOM 697 O O . LYS A 1 88 ? -21.910 5.332 21.131 1.00 56.06 88 LYS A O 1
ATOM 702 N N . GLU A 1 89 ? -21.693 7.549 21.602 1.00 42.16 89 GLU A N 1
ATOM 703 C CA . GLU A 1 89 ? -22.548 7.601 22.796 1.00 42.16 89 GLU A CA 1
ATOM 704 C C . GLU A 1 89 ? -23.951 7.077 22.480 1.00 42.16 89 GLU A C 1
ATOM 706 O O . GLU A 1 89 ? -24.446 7.355 21.358 1.00 42.16 89 GLU A O 1
#

pLDDT: mean 80.67, std 14.09, range [42.16, 96.75]

Solvent-accessible surface area (backbone atoms only — not comparable to full-atom values): 5385 Å² total; per-residue (Å²): 136,81,80,73,76,75,75,79,74,71,76,78,75,74,73,80,74,64,91,64,53,80,76,36,52,58,49,37,54,52,21,53,50,43,27,51,52,15,52,59,54,44,74,53,51,72,48,97,46,91,92,49,88,44,72,63,48,72,32,62,61,34,68,46,52,14,52,52,40,28,51,52,18,53,54,48,30,55,50,30,70,68,51,74,78,78,79,77,129

Sequence (89 aa):
MDLKKDAVRQPDTDDIRFAIPRENYKFIIIGVIAIALGFVLMAGGGSDDPNVFNPEVFSFRRITLAPMLVFAGFIFEIWAILRKPKSKE

Secondary structure (DSSP, 8-state):
------------------SS-HHHHHHHHHHHHHHHHHHHHHS----SSTTS--GGGG-HIIIIIHHHHHHHHHHHHHHHHH-PPP---